Protein AF-A0A2D9M8Y0-F1 (afdb_monomer_lite)

Sequence (133 aa):
MTTVSEFYSRAFSPELFFGLRMAINIGSLLVMFWLFALAYLVWRADSKSLQNRFIATLLAVEGFKCIWIAMDVLPYIPEWNSFWVVAWKIKFDFFFSMQIAAIFLYFCFPIYYRIRGLGFMYRPVLQKHAYYL

Secondary structure (DSSP, 8-state):
---HHHHHHHHTSGGGGGGHHHHHHHHHHHHHHHHHHHHHHHHHH-SS-HHHHHHHHHHHHHHHHHHHHHGGGS---GGGHHHHHHHHHHHHHHHHHHHHHHHHHHHHHHHHS--SSSGGG--HHHHHHTT--

Structure (mmCIF, N/CA/C/O backbone):
data_AF-A0A2D9M8Y0-F1
#
_entry.id   AF-A0A2D9M8Y0-F1
#
loop_
_atom_site.group_PDB
_atom_site.id
_atom_site.type_symbol
_atom_site.label_atom_id
_atom_site.label_alt_id
_atom_site.label_comp_id
_atom_site.label_asym_id
_atom_si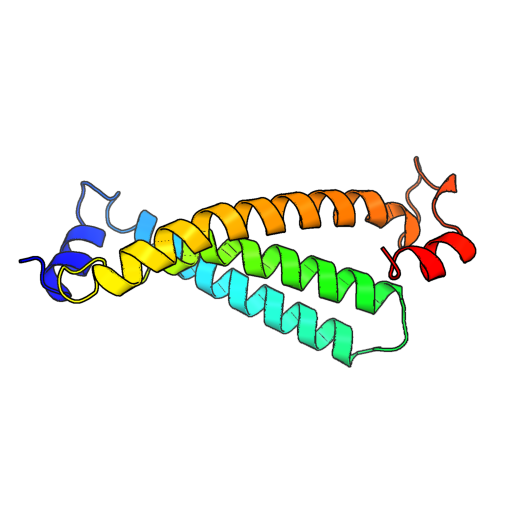te.label_entity_id
_atom_site.label_seq_id
_atom_site.pdbx_PDB_ins_code
_atom_site.Cartn_x
_atom_site.Cartn_y
_atom_site.Cartn_z
_atom_site.occupancy
_atom_site.B_iso_or_equiv
_atom_site.auth_seq_id
_atom_site.auth_comp_id
_atom_site.auth_asym_id
_atom_site.auth_atom_id
_atom_site.pdbx_PDB_model_num
ATOM 1 N N . MET A 1 1 ? 10.070 -2.331 -31.291 1.00 60.09 1 MET A N 1
ATOM 2 C CA . MET A 1 1 ? 9.224 -2.918 -30.232 1.00 60.09 1 MET A CA 1
ATOM 3 C C . MET A 1 1 ? 10.116 -3.098 -29.028 1.00 60.09 1 MET A C 1
ATOM 5 O O . MET A 1 1 ? 11.181 -3.663 -29.214 1.00 60.09 1 MET A O 1
ATOM 9 N N . THR A 1 2 ? 9.750 -2.570 -27.861 1.00 74.94 2 THR A N 1
ATOM 10 C CA . THR A 1 2 ? 10.562 -2.738 -26.650 1.00 74.94 2 THR A CA 1
ATOM 11 C C . THR A 1 2 ? 10.417 -4.159 -26.133 1.00 74.94 2 THR A C 1
ATOM 13 O O . THR A 1 2 ? 9.317 -4.572 -25.774 1.00 74.94 2 THR A O 1
ATOM 16 N N . THR A 1 3 ? 11.516 -4.902 -26.089 1.00 84.31 3 THR A N 1
ATOM 17 C CA . THR A 1 3 ? 11.533 -6.237 -25.477 1.00 84.31 3 THR A CA 1
ATOM 18 C C . THR A 1 3 ? 11.631 -6.140 -23.950 1.00 84.31 3 THR A C 1
ATOM 20 O O . THR A 1 3 ? 12.022 -5.110 -23.398 1.00 84.31 3 THR A O 1
ATOM 23 N N . VAL A 1 4 ? 11.310 -7.223 -23.232 1.00 83.56 4 VAL A N 1
ATOM 24 C CA . VAL A 1 4 ? 11.454 -7.278 -21.761 1.00 83.56 4 VAL A CA 1
ATOM 25 C C . VAL A 1 4 ? 12.899 -6.993 -21.332 1.00 83.56 4 VAL A C 1
ATOM 27 O O . VAL A 1 4 ? 13.128 -6.258 -20.372 1.00 83.56 4 VAL A O 1
ATOM 30 N N . SER A 1 5 ? 13.883 -7.517 -22.069 1.00 84.81 5 SER A N 1
ATOM 31 C CA . SER A 1 5 ? 15.302 -7.253 -21.811 1.00 84.81 5 SER A CA 1
ATOM 32 C C . SER A 1 5 ? 15.671 -5.786 -22.015 1.00 84.81 5 SER A C 1
ATOM 34 O O . SER A 1 5 ? 16.428 -5.246 -21.215 1.00 84.81 5 SER A O 1
ATOM 36 N N . GLU A 1 6 ? 15.119 -5.126 -23.036 1.00 86.00 6 GLU A N 1
ATOM 37 C CA . GLU A 1 6 ? 15.331 -3.692 -23.271 1.00 86.00 6 GLU A CA 1
ATOM 38 C C . GLU A 1 6 ? 14.671 -2.820 -22.200 1.00 86.00 6 GLU A C 1
ATOM 40 O O . GLU A 1 6 ? 15.228 -1.798 -21.805 1.00 86.00 6 GLU A O 1
ATOM 45 N N . PHE A 1 7 ? 13.502 -3.220 -21.692 1.00 85.69 7 PHE A N 1
ATOM 46 C CA . PHE A 1 7 ? 12.842 -2.514 -20.597 1.00 85.69 7 PHE A CA 1
ATOM 47 C C . PHE A 1 7 ? 13.715 -2.506 -19.338 1.00 85.69 7 PHE A C 1
ATOM 49 O O . PHE A 1 7 ? 13.976 -1.444 -18.768 1.00 85.69 7 PHE A O 1
ATOM 56 N N . TYR A 1 8 ? 14.205 -3.678 -18.920 1.00 86.81 8 TYR A N 1
ATOM 57 C CA . TYR A 1 8 ? 15.042 -3.771 -17.726 1.00 86.81 8 TYR A CA 1
ATOM 58 C C . TYR A 1 8 ? 16.440 -3.192 -17.951 1.00 86.81 8 TYR A C 1
ATOM 60 O O . TYR A 1 8 ? 16.930 -2.493 -17.071 1.00 86.81 8 TYR A O 1
ATOM 68 N N . SER A 1 9 ? 17.068 -3.373 -19.118 1.00 87.81 9 SER A N 1
ATOM 69 C CA . SER A 1 9 ? 18.366 -2.738 -19.395 1.00 87.81 9 SER A CA 1
ATOM 70 C C . SER A 1 9 ? 18.266 -1.211 -19.354 1.00 87.81 9 SER A C 1
ATOM 72 O O . SER A 1 9 ? 19.125 -0.549 -18.771 1.00 87.81 9 SER A O 1
ATOM 74 N N . ARG A 1 10 ? 17.167 -0.646 -19.873 1.00 87.12 10 ARG A N 1
ATOM 75 C CA . ARG A 1 10 ? 16.879 0.784 -19.760 1.00 87.12 10 ARG A CA 1
ATOM 76 C C . ARG A 1 10 ? 16.618 1.201 -18.318 1.00 87.12 10 ARG A C 1
ATOM 78 O O . ARG A 1 10 ? 17.069 2.269 -17.926 1.00 87.12 10 ARG A O 1
ATOM 85 N N . ALA A 1 11 ? 15.934 0.386 -17.517 1.00 85.69 11 ALA A N 1
ATOM 86 C CA . ALA A 1 11 ? 15.658 0.702 -16.115 1.00 85.69 11 ALA A CA 1
ATOM 87 C C . ALA A 1 11 ? 16.931 0.929 -15.276 1.00 85.69 11 ALA A C 1
ATOM 89 O O . ALA A 1 11 ? 16.893 1.705 -14.323 1.00 85.69 11 ALA A O 1
ATOM 90 N N . PHE A 1 12 ? 18.050 0.302 -15.653 1.00 89.00 12 PHE A N 1
ATOM 91 C CA . PHE A 1 12 ? 19.365 0.476 -15.022 1.00 89.00 12 PHE A CA 1
ATOM 92 C C . PHE A 1 12 ? 20.282 1.468 -15.758 1.00 89.00 12 PHE A C 1
ATOM 94 O O . PHE A 1 12 ? 21.466 1.572 -15.439 1.00 89.00 12 PHE A O 1
ATOM 101 N N . SER A 1 13 ? 19.754 2.221 -16.724 1.00 88.19 13 SER A N 1
ATOM 102 C CA . SER A 1 13 ? 20.523 3.220 -17.463 1.00 88.19 13 SER A CA 1
ATOM 103 C C . SER A 1 13 ? 20.765 4.500 -16.638 1.00 88.19 13 SER A C 1
ATOM 105 O O . SER A 1 13 ? 20.064 4.757 -15.649 1.00 88.19 13 SER A O 1
ATOM 107 N N . PRO A 1 14 ? 21.722 5.353 -17.054 1.00 86.81 14 PRO A N 1
ATOM 108 C CA . PRO A 1 14 ? 21.953 6.656 -16.426 1.00 86.81 14 PRO A CA 1
ATOM 109 C C . PRO A 1 14 ? 20.708 7.557 -16.415 1.00 86.81 14 PRO A C 1
ATOM 111 O O . PRO A 1 14 ? 20.508 8.312 -15.467 1.00 86.81 14 PRO A O 1
ATOM 114 N N . GLU A 1 15 ? 19.841 7.446 -17.431 1.00 84.06 15 GLU A N 1
ATOM 115 C CA . GLU A 1 15 ? 18.604 8.236 -17.555 1.00 84.06 15 GLU A CA 1
ATOM 116 C C . GLU A 1 15 ? 17.608 7.965 -16.417 1.00 84.06 15 GLU A C 1
ATOM 118 O O . GLU A 1 15 ? 16.800 8.824 -16.074 1.00 84.06 15 GLU A O 1
ATOM 123 N N . LEU A 1 16 ? 17.658 6.766 -15.828 1.00 82.94 16 LEU A N 1
ATOM 124 C CA . LEU A 1 16 ? 16.780 6.322 -14.742 1.00 82.94 16 LEU A CA 1
ATOM 125 C C . LEU A 1 16 ? 17.545 6.165 -13.421 1.00 82.94 16 LEU A C 1
ATOM 127 O O . LEU A 1 16 ? 17.205 5.324 -12.583 1.00 82.94 16 LEU A O 1
ATOM 131 N N . PHE A 1 17 ? 18.561 7.014 -13.224 1.00 87.00 17 PHE A N 1
ATOM 132 C CA . PHE A 1 17 ? 19.383 7.078 -12.014 1.00 87.00 17 PHE A CA 1
ATOM 133 C C . PHE A 1 17 ? 20.071 5.748 -11.688 1.00 87.00 17 PHE A C 1
ATOM 135 O O . PHE A 1 17 ? 20.107 5.332 -10.529 1.00 87.00 17 PHE A O 1
ATOM 142 N N . PHE A 1 18 ? 20.588 5.056 -12.709 1.00 88.62 18 PHE A N 1
ATOM 143 C CA . PHE A 1 18 ? 21.330 3.802 -12.548 1.00 88.62 18 PHE A CA 1
ATOM 144 C C . PHE A 1 18 ? 20.549 2.731 -11.765 1.00 88.62 18 PHE A C 1
ATOM 146 O O . PHE A 1 18 ? 21.100 2.011 -10.936 1.00 88.62 18 PHE A O 1
ATOM 153 N N . GLY A 1 19 ? 19.236 2.642 -11.994 1.00 86.44 19 GLY A N 1
ATOM 154 C CA . GLY A 1 19 ? 18.383 1.648 -11.343 1.00 86.44 19 GLY A CA 1
ATOM 155 C C . GLY A 1 19 ? 17.873 2.033 -9.957 1.00 86.44 19 GLY A C 1
ATOM 156 O O . GLY A 1 19 ? 17.084 1.277 -9.392 1.00 86.44 19 GLY A O 1
ATOM 157 N N . LEU A 1 20 ? 18.219 3.212 -9.422 1.00 89.56 20 LEU A N 1
ATOM 158 C CA . LEU A 1 20 ? 17.669 3.697 -8.149 1.00 89.56 20 LEU A CA 1
ATOM 159 C C . LEU A 1 20 ? 16.133 3.718 -8.171 1.00 89.56 20 LEU A C 1
ATOM 161 O O . LEU A 1 20 ? 15.493 3.293 -7.211 1.00 89.56 20 LEU A O 1
ATOM 165 N N . ARG A 1 21 ? 15.526 4.142 -9.289 1.00 88.69 21 ARG A N 1
ATOM 166 C CA . ARG A 1 21 ? 14.063 4.119 -9.444 1.00 88.69 21 ARG A CA 1
ATOM 167 C C . ARG A 1 21 ? 13.502 2.696 -9.368 1.00 88.69 21 ARG A C 1
ATOM 169 O O . ARG A 1 21 ? 12.498 2.474 -8.701 1.00 88.69 21 ARG A O 1
ATOM 176 N N . MET A 1 22 ? 14.162 1.728 -10.005 1.00 90.62 22 MET A N 1
ATOM 177 C CA . MET A 1 22 ? 13.749 0.323 -9.952 1.00 90.62 22 MET A CA 1
ATOM 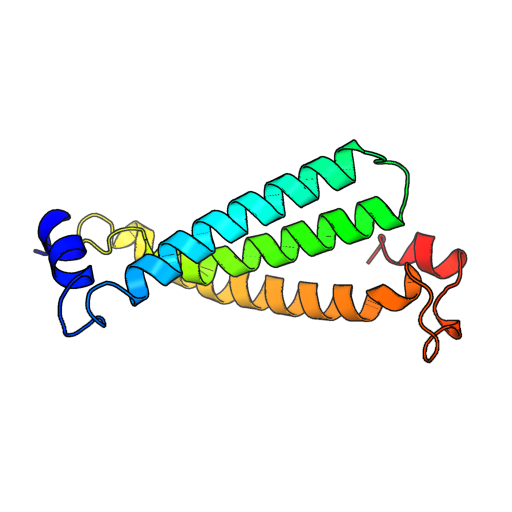178 C C . MET A 1 22 ? 13.888 -0.246 -8.532 1.00 90.62 22 MET A C 1
ATOM 180 O O . MET A 1 22 ? 12.988 -0.934 -8.057 1.00 90.62 22 MET A O 1
ATOM 184 N N . ALA A 1 23 ? 14.962 0.098 -7.818 1.00 91.81 23 ALA A N 1
ATOM 185 C CA . ALA A 1 23 ? 15.147 -0.288 -6.422 1.00 91.81 23 ALA A CA 1
ATOM 186 C C . ALA A 1 23 ? 14.039 0.274 -5.514 1.00 91.81 23 ALA A C 1
ATOM 188 O O . ALA A 1 23 ? 13.512 -0.458 -4.679 1.00 91.81 23 ALA A O 1
ATOM 189 N N . ILE A 1 24 ? 13.629 1.534 -5.710 1.00 91.44 24 ILE A N 1
ATOM 190 C CA . ILE A 1 24 ? 12.484 2.129 -4.999 1.00 91.44 24 ILE A CA 1
ATOM 191 C C . ILE A 1 24 ? 11.190 1.368 -5.311 1.00 91.44 24 ILE A C 1
ATOM 193 O O . ILE A 1 24 ? 10.428 1.066 -4.394 1.00 91.44 24 ILE A O 1
ATOM 197 N N . ASN A 1 25 ? 10.952 1.012 -6.577 1.00 92.12 25 ASN A N 1
ATOM 198 C CA . ASN A 1 25 ? 9.749 0.279 -6.976 1.00 92.12 25 ASN A CA 1
ATOM 199 C C . ASN A 1 25 ? 9.678 -1.110 -6.326 1.00 92.12 25 ASN A C 1
ATOM 201 O O . ASN A 1 25 ? 8.648 -1.483 -5.762 1.00 92.12 25 ASN A O 1
ATOM 205 N N . ILE A 1 26 ? 10.793 -1.847 -6.332 1.00 93.44 26 ILE A N 1
ATOM 206 C CA . ILE A 1 26 ? 10.910 -3.150 -5.664 1.00 93.44 26 ILE A CA 1
ATOM 207 C C . ILE A 1 26 ? 10.767 -2.991 -4.145 1.00 93.44 26 ILE A C 1
ATOM 209 O O . ILE A 1 26 ? 10.045 -3.755 -3.508 1.00 93.44 26 ILE A O 1
ATOM 213 N N . GLY A 1 27 ? 11.403 -1.977 -3.554 1.00 94.19 27 GLY A N 1
ATOM 214 C CA . GLY A 1 27 ? 11.265 -1.665 -2.133 1.00 94.19 27 GLY A CA 1
ATOM 215 C C . GLY A 1 27 ? 9.814 -1.378 -1.745 1.00 94.19 27 GLY A C 1
ATOM 216 O O . GLY A 1 27 ? 9.329 -1.895 -0.742 1.00 94.19 27 GLY A O 1
ATOM 217 N N . SER A 1 28 ? 9.082 -0.631 -2.573 1.00 93.50 28 SER A N 1
ATOM 218 C CA . SER A 1 28 ? 7.657 -0.366 -2.361 1.00 93.50 28 SER A CA 1
ATOM 219 C C . SER A 1 28 ? 6.808 -1.636 -2.444 1.00 93.50 28 SER A C 1
ATOM 221 O O . SER A 1 28 ? 5.906 -1.814 -1.627 1.00 93.50 28 SER A O 1
ATOM 223 N N . LEU A 1 29 ? 7.132 -2.554 -3.360 1.00 94.38 29 LEU A N 1
ATOM 224 C CA . LEU A 1 29 ? 6.487 -3.865 -3.442 1.00 94.38 29 LEU A CA 1
ATOM 225 C C . LEU A 1 29 ? 6.723 -4.698 -2.168 1.00 94.38 29 LEU A C 1
ATOM 227 O O . LEU A 1 29 ? 5.793 -5.317 -1.653 1.00 94.38 29 LEU A O 1
ATOM 231 N N . LEU A 1 30 ? 7.941 -4.688 -1.618 1.00 96.00 30 LEU A N 1
ATOM 232 C CA . LEU A 1 30 ? 8.246 -5.374 -0.357 1.00 96.00 30 LEU A CA 1
ATOM 233 C C . LEU A 1 30 ? 7.484 -4.763 0.824 1.00 96.00 30 LEU A C 1
ATOM 235 O O . LEU A 1 30 ? 6.896 -5.497 1.618 1.00 96.00 30 LEU A O 1
ATOM 239 N N . VAL A 1 31 ? 7.444 -3.430 0.916 1.00 95.56 31 VAL A N 1
ATOM 240 C CA . VAL A 1 31 ? 6.673 -2.715 1.944 1.00 95.56 31 VAL A CA 1
ATOM 241 C C . VAL A 1 31 ? 5.184 -3.039 1.833 1.00 95.56 31 VAL A C 1
ATOM 243 O O . VAL A 1 31 ? 4.543 -3.284 2.850 1.00 95.56 31 VAL A O 1
ATOM 246 N N . MET A 1 32 ? 4.638 -3.116 0.619 1.00 95.44 32 MET A N 1
ATOM 247 C CA . MET A 1 32 ? 3.247 -3.508 0.387 1.00 95.44 32 MET A CA 1
ATOM 248 C C . MET A 1 32 ? 2.935 -4.877 1.001 1.00 95.44 32 MET A C 1
ATOM 250 O O . MET A 1 32 ? 2.003 -5.008 1.796 1.00 95.44 32 MET A O 1
ATOM 254 N N . PHE A 1 33 ? 3.733 -5.899 0.671 1.00 96.06 33 PHE A N 1
ATOM 255 C CA . PHE A 1 33 ? 3.538 -7.241 1.221 1.00 96.06 33 PHE A CA 1
ATOM 256 C C . PHE A 1 33 ? 3.735 -7.280 2.733 1.00 96.06 33 PHE A C 1
ATOM 258 O O . PHE A 1 33 ? 2.988 -7.965 3.429 1.00 96.06 33 PHE A O 1
ATOM 265 N N . TRP A 1 34 ? 4.696 -6.517 3.248 1.00 97.38 34 TRP A N 1
ATOM 266 C CA . TRP A 1 34 ? 4.923 -6.386 4.680 1.00 97.38 34 TRP A CA 1
ATOM 267 C C . TRP A 1 34 ? 3.708 -5.797 5.405 1.00 97.38 34 TRP A C 1
ATOM 269 O O . TRP A 1 34 ? 3.266 -6.343 6.414 1.00 97.38 34 TRP A O 1
ATOM 279 N N . LEU A 1 35 ? 3.116 -4.726 4.872 1.00 96.88 35 LEU A N 1
ATOM 280 C CA . LEU A 1 35 ? 1.923 -4.099 5.442 1.00 96.88 35 LEU A CA 1
ATOM 281 C C . LEU A 1 35 ? 0.718 -5.042 5.417 1.00 96.88 35 LEU A C 1
ATOM 283 O O . LEU A 1 35 ? 0.012 -5.140 6.419 1.00 96.88 35 LEU A O 1
ATOM 287 N N . PHE A 1 36 ? 0.517 -5.797 4.334 1.00 96.94 36 PHE A N 1
ATOM 288 C CA . PHE A 1 36 ? -0.536 -6.815 4.284 1.00 96.94 36 PHE A CA 1
ATOM 289 C C . PHE A 1 36 ? -0.289 -7.972 5.253 1.00 96.94 36 PHE A C 1
ATOM 291 O O . PHE A 1 36 ? -1.227 -8.430 5.908 1.00 96.94 36 PHE A O 1
ATOM 298 N N . ALA A 1 37 ? 0.959 -8.417 5.399 1.00 96.69 37 ALA A N 1
ATOM 299 C CA . ALA A 1 37 ? 1.317 -9.437 6.376 1.00 96.69 37 ALA A CA 1
ATOM 300 C C . ALA A 1 37 ? 1.028 -8.952 7.804 1.00 96.69 37 ALA A C 1
ATOM 302 O O . ALA A 1 37 ? 0.386 -9.664 8.575 1.00 96.69 37 ALA A O 1
ATOM 303 N N . LEU A 1 38 ? 1.423 -7.722 8.147 1.00 96.69 38 LEU A N 1
ATOM 304 C CA . LEU A 1 38 ? 1.113 -7.125 9.446 1.00 96.69 38 LEU A CA 1
ATOM 305 C C . LEU A 1 38 ? -0.394 -6.950 9.654 1.00 96.69 38 LEU A C 1
ATOM 307 O O . LEU A 1 38 ? -0.892 -7.301 10.719 1.00 96.69 38 LEU A O 1
ATOM 311 N N . ALA A 1 39 ? -1.131 -6.469 8.650 1.00 95.88 39 ALA A N 1
ATOM 312 C CA . ALA A 1 39 ? -2.585 -6.343 8.717 1.00 95.88 39 ALA A CA 1
ATOM 313 C C . ALA A 1 39 ? -3.247 -7.692 9.037 1.00 95.88 39 ALA A C 1
ATOM 315 O O . ALA A 1 39 ? -4.083 -7.787 9.937 1.00 95.88 39 ALA A O 1
ATOM 316 N N . TYR A 1 40 ? -2.815 -8.753 8.350 1.00 95.75 40 TYR A N 1
ATOM 317 C CA . TYR A 1 40 ? -3.286 -10.112 8.587 1.00 95.75 40 TYR A CA 1
ATOM 318 C C . TYR A 1 40 ? -2.934 -10.617 9.993 1.00 95.75 40 TYR A C 1
ATOM 320 O O . TYR A 1 40 ? -3.793 -11.169 10.679 1.00 95.75 40 TYR A O 1
ATOM 328 N N . LEU A 1 41 ? -1.696 -10.409 10.451 1.00 96.38 41 LEU A N 1
ATOM 329 C CA . LEU A 1 41 ? -1.256 -10.826 11.785 1.00 96.38 41 LEU A CA 1
ATOM 330 C C . LEU A 1 41 ? -2.015 -10.093 12.897 1.00 96.38 41 LEU A C 1
ATOM 332 O O . LEU A 1 41 ? -2.456 -10.735 13.847 1.00 96.38 41 LEU A O 1
ATOM 336 N N . VAL A 1 42 ? -2.214 -8.779 12.767 1.00 93.75 42 VAL A N 1
ATOM 337 C CA . VAL A 1 42 ? -2.967 -7.965 13.735 1.00 93.75 42 VAL A CA 1
ATOM 338 C C . VAL A 1 42 ? -4.425 -8.412 13.800 1.00 93.75 42 VAL A C 1
ATOM 340 O O . VAL A 1 42 ? -4.968 -8.576 14.894 1.00 93.75 42 VAL A O 1
ATOM 343 N N . TRP A 1 43 ? -5.050 -8.667 12.647 1.00 91.19 43 TRP A N 1
ATOM 344 C CA . TRP A 1 43 ? -6.402 -9.220 12.611 1.00 91.19 43 TRP A CA 1
ATOM 345 C C . TRP A 1 43 ? -6.439 -10.602 13.279 1.00 91.19 43 TRP A C 1
ATOM 347 O O . TRP A 1 43 ? -7.281 -10.858 14.140 1.00 91.19 43 TRP A O 1
ATOM 357 N N . ARG A 1 44 ? -5.502 -11.495 12.949 1.00 93.44 44 ARG A N 1
ATOM 358 C CA . ARG A 1 44 ? -5.465 -12.851 13.510 1.00 93.44 44 ARG A CA 1
ATOM 359 C C . ARG A 1 44 ? -5.196 -12.874 15.019 1.00 93.44 44 ARG A C 1
ATOM 361 O O . ARG A 1 44 ? -5.698 -13.772 15.688 1.00 93.44 44 ARG A O 1
ATOM 368 N N . ALA A 1 45 ? -4.430 -11.918 15.544 1.00 93.06 45 ALA A N 1
ATOM 369 C CA . ALA A 1 45 ? -4.058 -11.856 16.957 1.00 93.06 45 ALA A CA 1
ATOM 370 C 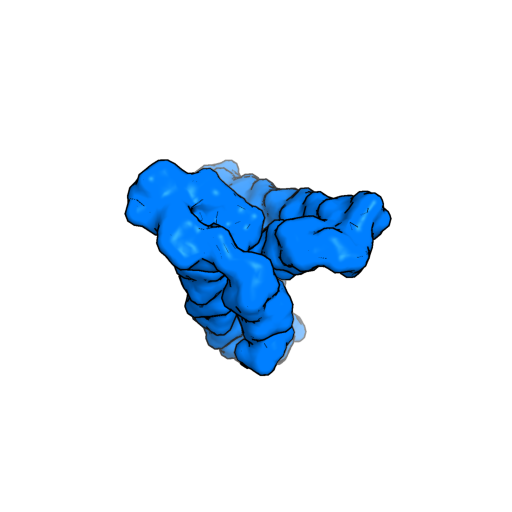C . ALA A 1 45 ? -5.271 -11.665 17.883 1.00 93.06 45 ALA A C 1
ATOM 372 O O . ALA A 1 45 ? -5.397 -12.369 18.880 1.00 93.06 45 ALA A O 1
ATOM 373 N N . ASP A 1 46 ? -6.177 -10.748 17.538 1.00 89.50 46 ASP A N 1
ATOM 374 C CA . ASP A 1 46 ? -7.478 -10.610 18.200 1.00 89.50 46 ASP A CA 1
ATOM 375 C C . ASP A 1 46 ? -8.468 -9.944 17.242 1.00 89.50 46 ASP A C 1
ATOM 377 O O . ASP A 1 46 ? -8.513 -8.723 17.091 1.00 89.50 46 ASP A O 1
ATOM 381 N N . SER A 1 47 ? -9.277 -10.776 16.589 1.00 83.25 47 SER A N 1
ATOM 382 C CA . SER A 1 47 ? -10.270 -10.335 15.609 1.00 83.25 47 SER A CA 1
ATOM 383 C C . SER A 1 47 ? -11.504 -9.682 16.233 1.00 83.25 47 SER A C 1
ATOM 385 O O . SER A 1 47 ? -12.293 -9.068 15.512 1.00 83.25 47 SER A O 1
ATOM 387 N N . LYS A 1 48 ? -11.698 -9.802 17.552 1.00 83.81 48 LYS A N 1
ATOM 388 C CA . LYS A 1 48 ? -12.846 -9.220 18.261 1.00 83.81 48 LYS A CA 1
ATOM 389 C C . LYS A 1 48 ? -12.536 -7.820 18.781 1.00 83.81 48 LYS A C 1
ATOM 391 O O . LYS A 1 48 ? -13.453 -7.005 18.891 1.00 83.81 48 LYS A O 1
ATOM 396 N N . SER A 1 49 ? -11.266 -7.521 19.055 1.00 86.06 49 SER A N 1
ATOM 397 C CA . SER A 1 49 ? -10.828 -6.179 19.435 1.00 86.06 49 SER A CA 1
ATOM 398 C C . SER A 1 49 ? -11.055 -5.171 18.304 1.00 86.06 49 SER A C 1
ATOM 400 O O . SER A 1 49 ? -10.520 -5.288 17.199 1.00 86.06 49 SER A O 1
ATOM 402 N N . LEU A 1 50 ? -11.829 -4.125 18.604 1.00 84.00 50 LEU A N 1
ATOM 403 C CA . LEU A 1 50 ? -12.084 -3.012 17.685 1.00 84.00 50 LEU A CA 1
ATOM 404 C C . LEU A 1 50 ? -10.795 -2.267 17.304 1.00 84.00 50 LEU A C 1
ATOM 406 O O . LEU A 1 50 ? -10.664 -1.816 16.170 1.00 84.00 50 LEU A O 1
ATOM 410 N N . GLN A 1 51 ? -9.830 -2.177 18.223 1.00 85.88 51 GLN A N 1
ATOM 411 C CA . GLN A 1 51 ? -8.537 -1.534 17.972 1.00 85.88 51 GLN A CA 1
ATOM 412 C C . GLN A 1 51 ? -7.711 -2.324 16.957 1.00 85.88 51 GLN A C 1
ATOM 414 O O . GLN A 1 51 ? -7.201 -1.748 15.999 1.00 85.88 51 GLN A O 1
ATOM 419 N N . ASN A 1 52 ? -7.635 -3.647 17.117 1.00 88.88 52 ASN A N 1
ATOM 420 C CA . ASN A 1 52 ? -6.897 -4.505 16.190 1.00 88.88 52 ASN A CA 1
ATOM 421 C C . ASN A 1 52 ? -7.534 -4.480 14.805 1.00 88.88 52 ASN A C 1
ATOM 423 O O . ASN A 1 52 ? -6.837 -4.343 13.806 1.00 88.88 52 ASN A O 1
ATOM 427 N N . ARG A 1 53 ? -8.868 -4.522 14.740 1.00 88.25 53 ARG A N 1
ATOM 428 C CA . ARG A 1 53 ? -9.605 -4.358 13.485 1.00 88.25 53 ARG A CA 1
ATOM 429 C C . ARG A 1 53 ? -9.335 -3.009 12.822 1.00 88.25 53 ARG A C 1
ATOM 431 O O . ARG A 1 53 ? -9.213 -2.955 11.606 1.00 88.25 53 ARG A O 1
ATOM 438 N N . PHE A 1 54 ? -9.252 -1.925 13.589 1.00 90.31 54 PHE A N 1
ATOM 439 C CA . PHE A 1 54 ? -8.931 -0.605 13.049 1.00 90.31 54 PHE A CA 1
ATOM 440 C C . PHE A 1 54 ? -7.500 -0.549 12.496 1.00 90.31 54 PHE A C 1
ATOM 442 O O . PHE A 1 54 ? -7.305 -0.134 11.356 1.00 90.31 54 PHE A O 1
ATOM 449 N N . ILE A 1 55 ? -6.511 -1.021 13.261 1.00 91.75 55 ILE A N 1
ATOM 450 C CA . ILE A 1 55 ? -5.112 -1.048 12.819 1.00 91.75 55 ILE A CA 1
ATOM 451 C C . ILE A 1 55 ? -4.927 -1.960 11.607 1.00 91.75 55 ILE A C 1
ATOM 453 O O . ILE A 1 55 ? -4.240 -1.572 10.668 1.00 91.75 55 ILE A O 1
ATOM 457 N N . ALA A 1 56 ? -5.558 -3.135 11.584 1.00 93.56 56 ALA A N 1
ATOM 458 C CA . ALA A 1 56 ? -5.502 -4.034 10.437 1.00 93.56 56 ALA A CA 1
ATOM 459 C C . ALA A 1 56 ? -6.048 -3.364 9.166 1.00 93.56 56 ALA A C 1
ATOM 461 O O . ALA A 1 56 ? -5.404 -3.427 8.121 1.00 93.56 56 ALA A O 1
ATOM 462 N N . THR A 1 57 ? -7.183 -2.663 9.259 1.00 92.94 57 THR A N 1
ATOM 463 C CA . THR A 1 57 ? -7.745 -1.907 8.130 1.00 92.94 57 THR A CA 1
ATOM 464 C C . THR A 1 57 ? -6.831 -0.766 7.700 1.00 92.94 57 THR A C 1
ATOM 466 O O . THR A 1 57 ? -6.574 -0.623 6.508 1.00 92.94 57 THR A O 1
ATOM 469 N N . LEU A 1 58 ? -6.289 0.012 8.643 1.00 94.00 58 LEU A N 1
ATOM 470 C CA . LEU A 1 58 ? -5.342 1.088 8.339 1.00 94.00 58 LEU A CA 1
ATOM 471 C C . LEU A 1 58 ? -4.106 0.550 7.608 1.00 94.00 58 LEU A C 1
ATOM 473 O O . LEU A 1 58 ? -3.742 1.077 6.564 1.00 94.00 58 LEU A O 1
ATOM 477 N N . LEU A 1 59 ? -3.504 -0.532 8.106 1.00 95.25 59 LEU A N 1
ATOM 478 C CA . LEU A 1 59 ? -2.354 -1.180 7.473 1.00 95.25 59 LEU A CA 1
ATOM 479 C C . LEU A 1 59 ? -2.688 -1.716 6.077 1.00 95.25 59 LEU A C 1
ATOM 481 O O . LEU A 1 59 ? -1.873 -1.584 5.168 1.00 95.25 59 LEU A O 1
ATOM 485 N N . ALA A 1 60 ? -3.880 -2.284 5.885 1.00 95.00 60 ALA A N 1
ATOM 486 C CA . ALA A 1 60 ? -4.324 -2.735 4.571 1.00 95.00 60 ALA A CA 1
ATOM 487 C C . ALA A 1 60 ? -4.478 -1.560 3.591 1.00 95.00 60 ALA A C 1
ATOM 489 O O . ALA A 1 60 ? -3.971 -1.632 2.475 1.00 95.00 60 ALA A O 1
ATOM 490 N N . VAL A 1 61 ? -5.112 -0.459 4.005 1.00 95.19 61 VAL A N 1
ATOM 491 C CA . VAL A 1 61 ? -5.252 0.749 3.172 1.00 95.19 61 VAL A CA 1
ATOM 492 C C . VAL A 1 61 ? -3.885 1.352 2.834 1.00 95.19 61 VAL A C 1
ATOM 494 O O . VAL A 1 61 ? -3.628 1.678 1.676 1.00 95.19 61 VAL A O 1
ATOM 497 N N . GLU A 1 62 ? -2.976 1.442 3.807 1.00 94.56 62 GLU A N 1
ATOM 498 C CA . GLU A 1 62 ? -1.595 1.880 3.575 1.00 94.56 62 GLU A CA 1
ATOM 499 C C . GLU A 1 62 ? -0.864 0.963 2.584 1.00 94.56 62 GLU A C 1
ATOM 501 O O . GLU A 1 62 ? -0.223 1.452 1.654 1.00 94.56 62 GLU A O 1
ATOM 506 N N . GLY A 1 63 ? -1.028 -0.358 2.713 1.00 94.06 63 GLY A N 1
ATOM 507 C CA . GLY A 1 63 ? -0.483 -1.336 1.772 1.00 94.06 63 GLY A CA 1
ATOM 508 C C . GLY A 1 63 ? -1.011 -1.133 0.352 1.00 94.06 63 GLY A C 1
ATOM 509 O O . GLY A 1 63 ? -0.233 -1.084 -0.598 1.00 94.06 63 GLY A O 1
ATOM 510 N N . PHE A 1 64 ? -2.317 -0.919 0.189 1.00 93.56 64 PHE A N 1
ATOM 511 C CA . PHE A 1 64 ? -2.919 -0.679 -1.123 1.00 93.56 64 PHE A CA 1
ATOM 512 C C . PHE A 1 64 ? -2.377 0.571 -1.827 1.00 93.56 64 PHE A C 1
ATOM 514 O O . 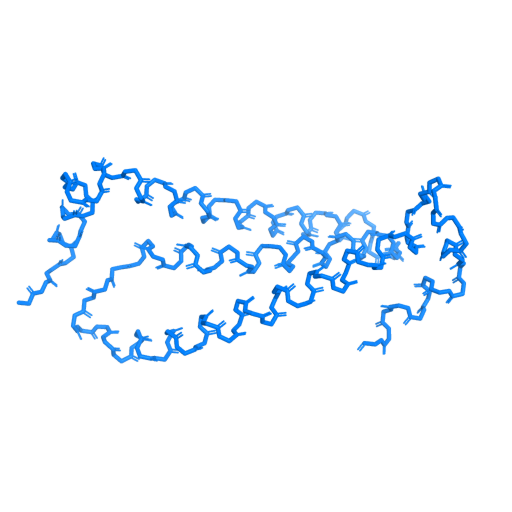PHE A 1 64 ? -2.267 0.570 -3.052 1.00 93.56 64 PHE A O 1
ATOM 521 N N . LYS A 1 65 ? -1.960 1.611 -1.097 1.00 92.25 65 LYS A N 1
ATOM 522 C CA . LYS A 1 65 ? -1.325 2.791 -1.711 1.00 92.25 65 LYS A CA 1
ATOM 523 C C . LYS A 1 65 ? 0.020 2.473 -2.357 1.00 92.25 65 LYS A C 1
ATOM 525 O O . LYS A 1 65 ? 0.365 3.077 -3.373 1.00 92.25 65 LYS A O 1
ATOM 530 N N . CYS A 1 66 ? 0.762 1.506 -1.820 1.00 91.62 66 CYS A N 1
ATOM 531 C CA . CYS A 1 66 ? 2.042 1.089 -2.387 1.00 91.62 66 CYS A CA 1
ATOM 532 C C . CYS A 1 66 ? 1.898 0.484 -3.793 1.00 91.62 66 CYS A C 1
ATOM 534 O O . CYS A 1 66 ? 2.861 0.531 -4.555 1.00 91.62 66 CYS A O 1
ATOM 536 N N . ILE A 1 67 ? 0.707 0.007 -4.187 1.00 89.19 67 ILE A N 1
ATOM 537 C CA . ILE A 1 67 ? 0.434 -0.492 -5.548 1.00 89.19 67 ILE A CA 1
ATOM 538 C C . ILE A 1 67 ? 0.802 0.551 -6.611 1.00 89.19 67 ILE A C 1
ATOM 540 O O . ILE A 1 67 ? 1.331 0.187 -7.661 1.00 89.19 67 ILE A O 1
ATOM 544 N N . TRP A 1 68 ? 0.605 1.847 -6.335 1.00 88.62 68 TRP A N 1
ATOM 545 C CA . TRP A 1 68 ? 0.957 2.914 -7.275 1.00 88.62 68 TRP A CA 1
ATOM 546 C C . TRP A 1 68 ? 2.433 2.863 -7.700 1.00 88.62 68 TRP A C 1
ATOM 548 O O . TRP A 1 68 ? 2.753 3.014 -8.875 1.00 88.62 68 TRP A O 1
ATOM 558 N N . ILE A 1 69 ? 3.342 2.624 -6.761 1.00 88.44 69 ILE A N 1
ATOM 559 C CA . ILE A 1 69 ? 4.778 2.578 -7.052 1.00 88.44 69 ILE A CA 1
ATOM 560 C C . ILE A 1 69 ? 5.191 1.147 -7.429 1.00 88.44 69 ILE A C 1
ATOM 562 O O . ILE A 1 69 ? 5.958 0.943 -8.366 1.00 88.44 69 ILE A O 1
ATOM 566 N N . ALA A 1 70 ? 4.631 0.139 -6.760 1.00 88.25 70 ALA A N 1
ATOM 567 C CA . ALA A 1 70 ? 4.959 -1.266 -6.979 1.00 88.25 70 ALA A CA 1
ATOM 568 C C . ALA A 1 70 ? 4.606 -1.768 -8.392 1.00 88.25 70 ALA A C 1
ATOM 570 O O . ALA A 1 70 ? 5.323 -2.603 -8.940 1.00 88.25 70 ALA A O 1
ATOM 571 N N . MET A 1 71 ? 3.543 -1.247 -9.019 1.00 86.69 71 MET A N 1
ATOM 572 C CA . MET A 1 71 ? 3.192 -1.626 -10.394 1.00 86.69 71 MET A CA 1
ATOM 573 C C . MET A 1 71 ? 4.267 -1.240 -11.415 1.00 86.69 71 MET A C 1
ATOM 575 O O . MET A 1 71 ? 4.379 -1.914 -12.431 1.00 86.69 71 MET A O 1
ATOM 579 N N . ASP A 1 72 ? 5.101 -0.234 -11.141 1.00 87.12 72 ASP A N 1
ATOM 580 C CA . ASP A 1 72 ? 6.173 0.192 -12.053 1.00 87.12 72 ASP A CA 1
ATOM 581 C C . ASP A 1 72 ? 7.346 -0.816 -12.122 1.00 87.12 72 ASP A C 1
ATOM 583 O O . ASP A 1 72 ? 8.302 -0.600 -12.867 1.00 87.12 72 ASP A O 1
ATOM 587 N N . VAL A 1 73 ? 7.296 -1.915 -11.354 1.00 87.25 73 VAL A N 1
ATOM 588 C CA . VAL A 1 73 ? 8.192 -3.077 -11.520 1.00 87.25 73 VAL A CA 1
ATOM 589 C C . VAL A 1 73 ? 7.819 -3.896 -12.762 1.00 87.25 73 VAL A C 1
ATOM 591 O O . VAL A 1 73 ? 8.686 -4.533 -13.370 1.00 87.25 73 VAL A O 1
ATOM 594 N N . LEU A 1 74 ? 6.536 -3.896 -13.141 1.00 86.50 74 LEU A N 1
ATOM 595 C CA . LEU A 1 74 ? 6.049 -4.639 -14.298 1.00 86.50 74 LEU A CA 1
ATOM 596 C C . LEU A 1 74 ? 6.469 -3.941 -15.600 1.00 86.50 74 LEU A C 1
ATOM 598 O O . LEU A 1 74 ? 6.416 -2.711 -15.691 1.00 86.50 74 LEU A O 1
ATOM 602 N N . PRO A 1 75 ? 6.854 -4.707 -16.633 1.00 84.56 75 PRO A N 1
ATOM 603 C CA . PRO A 1 75 ? 7.322 -4.134 -17.881 1.00 84.56 75 PRO A CA 1
ATOM 604 C C . PRO A 1 75 ? 6.180 -3.490 -18.676 1.00 84.56 75 PRO A C 1
ATOM 606 O O . PRO A 1 75 ? 5.110 -4.074 -18.873 1.00 84.56 75 PRO A O 1
ATOM 609 N N . TYR A 1 76 ? 6.435 -2.285 -19.187 1.00 81.69 76 TYR A N 1
ATOM 610 C CA . TYR A 1 76 ? 5.568 -1.627 -20.163 1.00 81.69 76 TYR A CA 1
ATOM 611 C C . TYR A 1 76 ? 5.995 -2.029 -21.578 1.00 81.69 76 TYR A C 1
ATOM 613 O O . TYR A 1 76 ? 6.934 -1.460 -22.142 1.00 81.69 76 TYR A O 1
ATOM 621 N N . ILE A 1 77 ? 5.319 -3.038 -22.129 1.00 84.06 77 ILE A N 1
ATOM 622 C CA . ILE A 1 77 ? 5.580 -3.594 -23.463 1.00 84.06 77 ILE A CA 1
ATOM 623 C C . ILE A 1 77 ? 4.334 -3.496 -24.361 1.00 84.06 77 ILE A C 1
ATOM 625 O O . ILE A 1 77 ? 3.212 -3.546 -23.842 1.00 84.06 77 ILE A O 1
ATOM 629 N N . PRO A 1 78 ? 4.496 -3.349 -25.692 1.00 80.19 78 PRO A N 1
ATOM 630 C CA . PRO A 1 78 ? 3.379 -3.176 -26.625 1.00 80.19 78 PRO A CA 1
ATOM 631 C C . PRO A 1 78 ? 2.333 -4.297 -26.570 1.00 80.19 78 PRO A C 1
ATOM 633 O O . PRO A 1 78 ? 1.141 -4.031 -26.695 1.00 80.19 78 PRO A O 1
ATOM 636 N N . GLU A 1 79 ? 2.757 -5.537 -26.327 1.00 83.75 79 GLU A N 1
ATOM 637 C CA . GLU A 1 79 ? 1.889 -6.715 -26.223 1.00 83.75 79 GLU A CA 1
ATOM 638 C C . GLU A 1 79 ? 0.924 -6.608 -25.035 1.00 83.75 79 GLU A C 1
ATOM 640 O O . GLU A 1 79 ? -0.168 -7.169 -25.055 1.00 83.75 79 GLU A O 1
ATOM 645 N N . TRP A 1 80 ? 1.316 -5.872 -23.991 1.00 84.56 80 TRP A N 1
ATOM 646 C CA . TRP A 1 80 ? 0.527 -5.659 -22.776 1.00 84.56 80 TRP A CA 1
ATOM 647 C C . TRP A 1 80 ? -0.169 -4.300 -22.767 1.00 84.56 80 TRP A C 1
ATOM 649 O O . TRP A 1 80 ? -0.708 -3.886 -21.740 1.00 84.56 80 TRP A O 1
ATOM 659 N N . ASN A 1 81 ? -0.197 -3.591 -23.896 1.00 85.19 81 ASN A N 1
ATOM 660 C CA . ASN A 1 81 ? -0.788 -2.260 -23.961 1.00 85.19 81 ASN A CA 1
ATOM 661 C C . ASN A 1 81 ? -2.261 -2.263 -23.508 1.00 85.19 81 ASN A C 1
ATOM 663 O O . ASN A 1 81 ? -2.662 -1.411 -22.722 1.00 85.19 81 ASN A O 1
ATOM 667 N N . SER A 1 82 ? -3.055 -3.269 -23.897 1.00 85.62 82 SER A N 1
ATOM 668 C CA . SER A 1 82 ? -4.450 -3.405 -23.444 1.00 85.62 82 SER A CA 1
ATOM 669 C C . SER A 1 82 ? -4.577 -3.558 -21.924 1.00 85.62 82 SER A C 1
ATOM 671 O O . SER A 1 82 ? -5.474 -2.965 -21.326 1.00 85.62 82 SER A O 1
ATOM 673 N N . PHE A 1 83 ? -3.664 -4.305 -21.290 1.00 87.12 83 PHE A N 1
ATOM 674 C CA . PHE A 1 83 ? -3.598 -4.412 -19.831 1.00 87.12 83 PHE A CA 1
ATOM 675 C C . PHE A 1 83 ? -3.262 -3.055 -19.216 1.00 87.12 83 PHE A C 1
ATOM 677 O O . PHE A 1 83 ? -3.969 -2.593 -18.324 1.00 87.12 83 PHE A O 1
ATOM 684 N N . TRP A 1 84 ? -2.236 -2.380 -19.737 1.00 87.94 84 TRP A N 1
ATOM 685 C CA . TRP A 1 84 ? -1.789 -1.096 -19.217 1.00 87.94 84 TRP A CA 1
ATOM 686 C C . TRP A 1 84 ? -2.840 0.007 -19.375 1.00 87.94 84 TRP A C 1
ATOM 688 O O . TRP A 1 84 ? -3.046 0.761 -18.433 1.00 87.94 84 TRP A O 1
ATOM 698 N N . VAL A 1 85 ? -3.585 0.074 -20.481 1.00 87.31 85 VAL A N 1
ATOM 699 C CA . VAL A 1 85 ? -4.672 1.059 -20.669 1.00 87.31 85 VAL A CA 1
ATOM 700 C C . VAL A 1 85 ? -5.725 0.973 -19.559 1.00 87.31 85 VAL A C 1
ATOM 702 O O . VAL A 1 85 ? -6.208 1.999 -19.077 1.00 87.31 85 VAL A O 1
ATOM 705 N N . VAL A 1 86 ? -6.079 -0.242 -19.138 1.00 86.19 86 VAL A N 1
ATOM 706 C CA . VAL A 1 86 ? -7.032 -0.467 -18.042 1.00 86.19 86 VAL A CA 1
ATOM 707 C C . VAL A 1 86 ? -6.357 -0.242 -16.691 1.00 86.19 86 VAL A C 1
ATOM 709 O O . VAL A 1 86 ? -6.891 0.473 -15.842 1.00 86.19 86 VAL A O 1
ATOM 712 N N . ALA A 1 87 ? -5.160 -0.797 -16.512 1.00 86.44 87 ALA A N 1
ATOM 713 C CA . ALA A 1 87 ? -4.388 -0.685 -15.287 1.00 86.44 87 ALA A CA 1
ATOM 714 C C . ALA A 1 87 ? -4.110 0.775 -14.91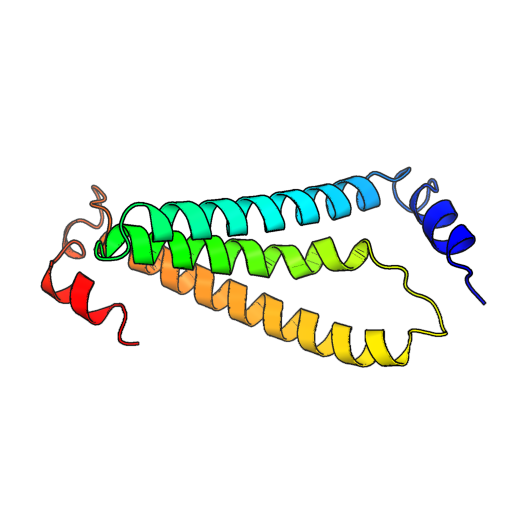9 1.00 86.44 87 ALA A C 1
ATOM 716 O O . ALA A 1 87 ? -4.302 1.127 -13.769 1.00 86.44 87 ALA A O 1
ATOM 717 N N . TRP A 1 88 ? -3.740 1.643 -15.865 1.00 85.06 88 TRP A N 1
ATOM 718 C CA . TRP A 1 88 ? -3.473 3.064 -15.605 1.00 85.06 88 TRP A CA 1
ATOM 719 C C . TRP A 1 88 ? -4.698 3.810 -15.069 1.00 85.06 88 TRP A C 1
ATOM 721 O O . TRP A 1 88 ? -4.562 4.587 -14.124 1.00 85.06 88 TRP A O 1
ATOM 731 N N . LYS A 1 89 ? -5.887 3.543 -15.626 1.00 81.94 89 LYS A N 1
ATOM 732 C CA . LYS A 1 89 ? -7.146 4.142 -15.151 1.00 81.94 89 LYS A CA 1
ATOM 733 C C . LYS A 1 89 ? -7.446 3.716 -13.717 1.00 81.94 89 LYS A C 1
ATOM 735 O O . LYS A 1 89 ? -7.648 4.556 -12.851 1.00 81.94 89 LYS A O 1
ATOM 740 N N . ILE A 1 90 ? -7.383 2.409 -13.460 1.00 83.31 90 ILE A N 1
ATOM 741 C CA . ILE A 1 90 ? -7.635 1.851 -12.128 1.00 83.31 90 ILE A CA 1
ATOM 742 C C . ILE A 1 90 ? -6.588 2.353 -11.135 1.00 83.31 90 ILE A C 1
ATOM 744 O O . ILE A 1 90 ? -6.936 2.786 -10.047 1.00 83.31 90 ILE A O 1
ATOM 748 N N . LYS A 1 91 ? -5.309 2.328 -11.509 1.00 84.38 91 LYS A N 1
ATOM 749 C CA . LYS A 1 91 ? -4.171 2.686 -10.660 1.00 84.38 91 LYS A CA 1
ATOM 750 C C . LYS A 1 91 ? -4.311 4.105 -10.103 1.00 84.38 91 LYS A C 1
ATOM 752 O O . LYS A 1 91 ? -4.056 4.304 -8.918 1.00 84.38 91 LYS A O 1
ATOM 757 N N . PHE A 1 92 ? -4.737 5.066 -10.927 1.00 84.62 92 PHE A N 1
ATOM 758 C CA . PHE A 1 92 ? -4.929 6.457 -10.507 1.00 84.62 92 PHE A CA 1
ATOM 759 C C . PHE A 1 92 ? -6.102 6.604 -9.534 1.00 84.62 92 PHE A C 1
ATOM 761 O O . PHE A 1 92 ? -5.898 7.012 -8.390 1.00 84.62 92 PHE A O 1
ATOM 768 N N . ASP A 1 93 ? -7.304 6.201 -9.944 1.00 88.25 93 ASP A N 1
ATOM 769 C CA . ASP A 1 93 ? -8.514 6.361 -9.128 1.00 88.25 93 ASP A CA 1
ATOM 770 C C . ASP A 1 93 ? -8.423 5.566 -7.819 1.00 88.25 93 ASP A C 1
ATOM 772 O O . ASP A 1 93 ? -8.781 6.050 -6.742 1.00 88.25 93 ASP A O 1
ATOM 776 N N . PHE A 1 94 ? -7.864 4.357 -7.890 1.00 89.06 94 PHE A N 1
ATOM 777 C CA . PHE A 1 94 ? -7.663 3.497 -6.734 1.00 89.06 94 PHE A CA 1
ATOM 778 C C . PHE A 1 94 ? -6.680 4.112 -5.736 1.00 89.06 94 PHE A C 1
ATOM 780 O O . PHE A 1 94 ? -6.987 4.162 -4.545 1.00 89.06 94 PHE A O 1
ATOM 787 N N . PHE A 1 95 ? -5.543 4.648 -6.193 1.00 90.00 95 PHE A N 1
ATOM 788 C CA . PHE A 1 95 ? -4.591 5.319 -5.306 1.00 90.00 95 PHE A CA 1
ATOM 789 C C . PHE A 1 95 ? -5.231 6.497 -4.559 1.00 90.00 95 PHE A C 1
ATOM 791 O O . PHE A 1 95 ? -5.097 6.593 -3.338 1.00 90.00 95 PHE A O 1
ATOM 798 N N . PHE A 1 96 ? -5.978 7.358 -5.259 1.00 90.50 96 PHE A N 1
ATOM 799 C CA . PHE A 1 96 ? -6.660 8.487 -4.622 1.00 90.50 96 PHE A CA 1
ATOM 800 C C . PHE A 1 96 ? -7.740 8.034 -3.639 1.00 90.50 96 PHE A C 1
ATOM 802 O O . PHE A 1 96 ? -7.821 8.580 -2.539 1.00 90.50 96 PHE A O 1
ATOM 809 N N . SER A 1 97 ? -8.516 7.003 -3.983 1.00 91.94 97 SER A N 1
ATOM 810 C CA . SER A 1 97 ? -9.513 6.432 -3.071 1.00 91.94 97 SER A CA 1
ATOM 811 C C . SER A 1 97 ? -8.876 5.921 -1.770 1.00 91.94 97 SER A C 1
ATOM 813 O O . SER A 1 97 ? -9.350 6.247 -0.682 1.00 91.94 97 SER A O 1
ATOM 815 N N . MET A 1 98 ? -7.739 5.224 -1.862 1.00 93.56 98 MET A N 1
ATOM 816 C CA . MET A 1 98 ? -6.992 4.723 -0.704 1.00 93.56 98 MET A CA 1
ATOM 817 C C . MET A 1 98 ? -6.329 5.846 0.094 1.00 93.56 98 MET A C 1
ATOM 819 O O . MET A 1 98 ? -6.287 5.786 1.320 1.00 93.56 98 MET A O 1
ATOM 823 N N . GLN A 1 99 ? -5.863 6.908 -0.565 1.00 93.81 99 GLN A N 1
ATOM 824 C CA . GLN A 1 99 ? -5.339 8.094 0.110 1.00 93.81 99 GLN A CA 1
ATOM 825 C C . GLN A 1 99 ? -6.426 8.818 0.913 1.00 93.81 99 GLN A C 1
ATOM 827 O O . GLN A 1 99 ? -6.194 9.181 2.066 1.00 93.81 99 GLN A O 1
ATOM 832 N N . ILE A 1 100 ? -7.618 8.987 0.340 1.00 93.19 100 ILE A N 1
ATOM 833 C CA . ILE A 1 100 ? -8.766 9.583 1.029 1.00 93.19 100 ILE A CA 1
ATOM 834 C C . ILE A 1 100 ? -9.191 8.699 2.210 1.00 93.19 100 ILE A C 1
ATOM 836 O O . ILE A 1 100 ? -9.335 9.197 3.327 1.00 93.19 100 ILE A O 1
ATOM 840 N N . ALA A 1 101 ? -9.317 7.385 2.000 1.00 92.44 101 ALA A N 1
ATOM 841 C CA . ALA A 1 101 ? -9.645 6.434 3.060 1.00 92.44 101 ALA A CA 1
ATOM 842 C C . ALA A 1 101 ? -8.617 6.464 4.205 1.00 92.44 101 ALA A C 1
ATOM 844 O O . ALA A 1 101 ? -9.001 6.508 5.374 1.00 92.44 101 ALA A O 1
ATOM 845 N N . ALA A 1 102 ? -7.318 6.514 3.891 1.00 92.75 102 ALA A N 1
ATOM 846 C CA . ALA A 1 102 ? -6.253 6.620 4.886 1.00 92.75 102 ALA A CA 1
ATOM 847 C C . ALA A 1 102 ? -6.384 7.894 5.725 1.00 92.75 102 ALA A C 1
ATOM 849 O O . ALA A 1 102 ? -6.287 7.834 6.948 1.00 92.75 102 ALA A O 1
ATOM 850 N N . ILE A 1 103 ? -6.654 9.040 5.090 1.00 92.94 103 ILE A N 1
ATOM 851 C CA . ILE A 1 103 ? -6.861 10.313 5.791 1.00 92.94 103 ILE A CA 1
ATOM 852 C C . ILE A 1 103 ? -8.012 10.187 6.797 1.00 92.94 103 ILE A C 1
ATOM 854 O O . ILE A 1 103 ? -7.834 10.531 7.967 1.00 92.94 103 ILE A O 1
ATOM 858 N N . PHE A 1 104 ? -9.159 9.638 6.385 1.00 90.56 104 PHE A N 1
ATOM 859 C CA . PHE A 1 104 ? -10.284 9.403 7.296 1.00 90.56 104 PHE A CA 1
ATOM 860 C C . PHE A 1 104 ? -9.913 8.463 8.448 1.00 90.56 104 PHE A C 1
ATOM 862 O O . PHE A 1 104 ? -10.213 8.762 9.604 1.00 90.56 104 PHE A O 1
ATOM 869 N N . LEU A 1 105 ? -9.198 7.371 8.171 1.00 89.88 105 LEU A N 1
ATOM 870 C CA . LEU A 1 105 ? -8.749 6.443 9.209 1.00 89.88 105 LEU A CA 1
ATOM 871 C C . LEU A 1 105 ? -7.786 7.114 10.197 1.00 89.88 105 LEU A C 1
ATOM 873 O O . LEU A 1 105 ? -7.946 6.942 11.404 1.00 89.88 105 LEU A O 1
ATOM 877 N N . TYR A 1 106 ? -6.844 7.938 9.734 1.00 89.50 106 TYR A N 1
ATOM 878 C CA . TYR A 1 106 ? -5.968 8.711 10.618 1.00 89.50 106 TYR A CA 1
ATOM 879 C C . TYR A 1 106 ? -6.742 9.710 11.481 1.00 89.50 106 TYR A C 1
ATOM 881 O O . TYR A 1 106 ? -6.439 9.849 12.667 1.00 89.50 106 TYR A O 1
ATOM 889 N N . PHE A 1 107 ? -7.788 10.344 10.946 1.00 86.62 107 PHE A N 1
ATOM 890 C CA . PHE A 1 107 ? -8.696 11.159 11.756 1.00 86.62 107 PHE A CA 1
ATOM 891 C C . PHE A 1 107 ? -9.459 10.335 12.799 1.00 86.62 107 PHE A C 1
ATOM 893 O O . PHE A 1 107 ? -9.736 10.843 13.882 1.00 86.62 107 PHE A O 1
ATOM 900 N N . CYS A 1 108 ? -9.757 9.063 12.528 1.00 84.50 108 CYS A N 1
ATOM 901 C CA . CYS A 1 108 ? -10.372 8.148 13.492 1.00 84.50 108 CYS A CA 1
ATOM 902 C C . CYS A 1 108 ? -9.383 7.564 14.516 1.00 84.50 108 CYS A C 1
ATOM 904 O O . CYS A 1 108 ? -9.814 6.978 15.510 1.00 84.50 108 CYS A O 1
ATOM 906 N N . PHE A 1 109 ? -8.072 7.747 14.344 1.00 85.06 109 PHE A N 1
ATOM 907 C CA . PHE A 1 109 ? -7.048 7.243 15.267 1.00 85.06 109 PHE A CA 1
ATOM 908 C C . PHE A 1 109 ? -7.280 7.630 16.748 1.00 85.06 109 PHE A C 1
ATOM 910 O O . PHE A 1 109 ? -7.191 6.746 17.606 1.00 85.06 109 PHE A O 1
ATOM 917 N N . PRO A 1 110 ? -7.668 8.882 17.091 1.00 81.81 110 PRO A N 1
ATOM 918 C CA . PRO A 1 110 ? -7.934 9.292 18.472 1.00 81.81 110 PRO A CA 1
ATOM 919 C C . PRO A 1 110 ? -9.186 8.640 19.095 1.00 81.81 110 PRO A C 1
ATOM 921 O O . PRO A 1 110 ? -9.384 8.726 20.307 1.00 81.81 110 PRO A O 1
ATOM 924 N N . ILE A 1 111 ? -10.050 8.003 18.290 1.00 82.62 111 ILE A N 1
ATOM 925 C CA . ILE A 1 111 ? -11.223 7.255 18.776 1.00 82.62 111 ILE A CA 1
ATOM 926 C C . ILE A 1 111 ? -10.771 5.943 19.425 1.00 82.62 111 ILE A C 1
ATOM 928 O O . ILE A 1 111 ? -11.287 5.547 20.473 1.00 82.62 111 ILE A O 1
ATOM 932 N N . TYR A 1 112 ? -9.789 5.279 18.813 1.00 79.88 112 TYR A N 1
ATOM 933 C CA . TYR A 1 112 ? -9.285 3.976 19.243 1.00 79.88 112 TYR A CA 1
ATOM 934 C C . TYR A 1 112 ? -8.091 4.086 20.196 1.00 79.88 112 TYR A C 1
ATOM 936 O O . TYR A 1 112 ? -7.956 3.240 21.080 1.00 79.88 112 TYR A O 1
ATOM 944 N N . TYR A 1 113 ? -7.280 5.143 20.083 1.00 80.56 113 TYR A N 1
ATOM 945 C CA . TYR A 1 113 ? -6.109 5.394 20.925 1.00 80.56 113 TYR A CA 1
ATOM 946 C C . TYR A 1 113 ? -6.206 6.750 21.622 1.00 80.56 113 TYR A C 1
ATOM 948 O O . TYR A 1 113 ? -6.483 7.773 21.003 1.00 80.56 113 TYR A O 1
ATOM 956 N N . ARG A 1 114 ? -5.950 6.785 22.933 1.00 75.12 114 ARG A N 1
ATOM 957 C CA . ARG A 1 114 ? -6.056 8.022 23.714 1.00 75.12 114 ARG A CA 1
ATOM 958 C C . ARG A 1 114 ? -4.873 8.954 23.423 1.00 75.12 114 ARG A C 1
ATOM 960 O O . ARG A 1 114 ? -3.745 8.657 23.798 1.00 75.12 114 ARG A O 1
ATOM 967 N N . ILE A 1 115 ? -5.149 10.117 22.831 1.00 79.25 115 ILE A N 1
ATOM 968 C CA . ILE A 1 115 ? -4.162 11.183 22.581 1.00 79.25 115 ILE A CA 1
ATOM 969 C C . ILE A 1 115 ? -4.384 12.336 23.571 1.00 79.25 115 ILE A C 1
ATOM 971 O O . ILE A 1 115 ? -5.524 12.693 23.868 1.00 79.25 115 ILE A O 1
ATOM 975 N N . ARG A 1 116 ? -3.302 12.949 24.072 1.00 70.25 116 ARG A N 1
ATOM 976 C CA . ARG A 1 116 ? -3.337 13.988 25.123 1.00 70.25 116 ARG A CA 1
ATOM 977 C C . ARG A 1 116 ? -4.164 15.233 24.744 1.00 70.25 116 ARG A C 1
ATOM 979 O O . ARG A 1 116 ? -4.799 15.802 25.621 1.00 70.25 116 ARG A O 1
ATOM 986 N N . GLY A 1 117 ? -4.195 15.618 23.461 1.00 72.81 117 GLY A N 1
ATOM 987 C CA . GLY A 1 117 ? -4.940 16.789 22.960 1.00 72.81 117 GLY A CA 1
ATOM 988 C C . GLY A 1 117 ? -6.353 16.511 22.420 1.00 72.81 117 GLY A C 1
ATOM 989 O O . GLY A 1 117 ? -7.174 17.417 22.368 1.00 72.81 117 GLY A O 1
ATOM 990 N N . LEU A 1 118 ? -6.666 15.262 22.056 1.00 74.31 118 LEU A N 1
ATOM 991 C CA . LEU A 1 118 ? -7.945 14.853 21.437 1.00 74.31 118 LEU A CA 1
ATOM 992 C C . LEU A 1 118 ? -8.690 13.811 22.290 1.00 74.31 118 LEU A C 1
ATOM 994 O O . LEU A 1 118 ? -9.514 13.044 21.799 1.00 74.31 118 LEU A O 1
ATOM 998 N N . GLY A 1 119 ? -8.413 13.780 23.597 1.00 63.28 119 GLY A N 1
ATOM 999 C CA . GLY A 1 119 ? -8.934 12.767 24.519 1.00 63.28 119 GLY A CA 1
ATOM 1000 C C . GLY A 1 119 ? -10.463 12.707 24.621 1.00 63.28 119 GLY A C 1
ATOM 1001 O O . GLY A 1 119 ? -10.989 11.698 25.080 1.00 63.28 119 GLY A O 1
ATOM 1002 N N . PHE A 1 120 ? -11.184 13.736 24.161 1.00 76.88 120 PHE A N 1
ATOM 1003 C CA . PHE A 1 120 ? -12.650 13.746 24.124 1.00 76.88 120 PHE A CA 1
ATOM 1004 C C . PHE A 1 120 ? -13.244 12.748 23.115 1.00 76.88 120 PHE A C 1
ATOM 1006 O O . PHE A 1 120 ? -14.386 12.321 23.302 1.00 76.88 120 PHE A O 1
ATOM 1013 N N . MET A 1 121 ? -12.484 12.370 22.076 1.00 74.88 121 MET A N 1
ATOM 1014 C CA . MET A 1 121 ? -12.896 11.411 21.041 1.00 74.88 121 MET A CA 1
ATOM 1015 C C . MET A 1 121 ? -12.791 9.953 21.495 1.00 74.88 121 MET A C 1
ATOM 1017 O O . MET A 1 121 ? -13.451 9.086 20.922 1.00 74.88 121 MET A O 1
ATOM 1021 N N . TYR A 1 122 ? -12.007 9.673 22.539 1.00 76.0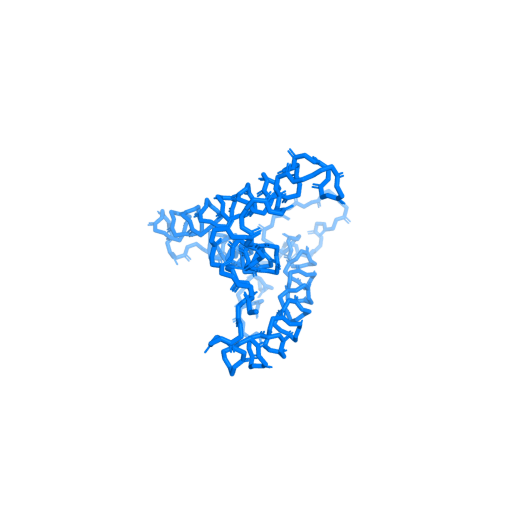0 122 TYR A N 1
ATOM 1022 C CA . TYR A 1 122 ? -11.858 8.334 23.103 1.00 76.00 122 TYR A CA 1
ATOM 1023 C C . TYR A 1 122 ? -13.107 7.966 23.919 1.00 76.00 122 TYR A C 1
ATOM 1025 O O . TYR A 1 122 ? -13.143 8.093 25.144 1.00 76.00 122 TYR A O 1
ATOM 1033 N N . ARG A 1 123 ? -14.176 7.558 23.225 1.00 76.00 123 ARG A N 1
ATOM 1034 C CA . ARG A 1 123 ? -15.446 7.137 23.831 1.00 76.00 123 ARG A CA 1
ATOM 1035 C C . ARG A 1 123 ? -15.879 5.766 23.304 1.00 76.00 123 ARG A C 1
ATOM 1037 O O . ARG A 1 123 ? -15.903 5.571 22.088 1.00 76.00 123 ARG A O 1
ATOM 1044 N N . PRO A 1 124 ? -16.342 4.852 24.178 1.00 72.44 124 PRO A N 1
ATOM 1045 C CA . PRO A 1 124 ? -16.768 3.509 23.772 1.00 72.44 124 PRO A CA 1
ATOM 1046 C C . PRO A 1 124 ? -17.978 3.518 22.821 1.00 72.44 124 PRO A C 1
ATOM 1048 O O . PRO A 1 124 ? -18.151 2.596 22.030 1.00 72.44 124 PRO A O 1
ATOM 1051 N N . VAL A 1 125 ? -18.800 4.574 22.855 1.00 74.62 125 VAL A N 1
ATOM 1052 C CA . VAL A 1 125 ? -19.928 4.758 21.924 1.00 74.62 125 VAL A CA 1
ATOM 1053 C C . VAL A 1 125 ? -19.432 5.005 20.495 1.00 74.62 125 VAL A C 1
ATOM 1055 O O . VAL A 1 125 ? -19.951 4.401 19.559 1.00 74.62 125 VAL A O 1
ATOM 1058 N N . LEU A 1 126 ? -18.401 5.842 20.326 1.00 71.38 126 LEU A N 1
ATOM 1059 C CA . LEU A 1 126 ? -17.830 6.179 19.017 1.00 71.38 126 LEU A CA 1
ATOM 1060 C C . LEU A 1 126 ? -17.058 4.998 18.418 1.00 71.38 126 LEU A C 1
ATOM 1062 O O . LEU A 1 126 ? -17.167 4.741 17.224 1.00 71.38 126 LEU A O 1
ATOM 1066 N N . GLN A 1 127 ? -16.365 4.218 19.253 1.00 71.38 127 GLN A N 1
ATOM 1067 C CA . GLN A 1 127 ? -15.628 3.020 18.827 1.00 71.38 127 GLN A CA 1
ATOM 1068 C C . GLN A 1 127 ? -16.525 1.951 18.184 1.00 71.38 127 GLN A C 1
ATOM 1070 O O . GLN A 1 127 ? -16.080 1.244 17.286 1.00 71.38 127 GLN A O 1
ATOM 1075 N N . LYS A 1 128 ? -17.789 1.830 18.617 1.00 66.75 128 LYS A N 1
ATOM 1076 C CA . LYS A 1 128 ? -18.749 0.882 18.025 1.00 66.75 128 LYS A CA 1
ATOM 1077 C C . LYS A 1 128 ? -19.329 1.359 16.692 1.00 66.75 128 LYS A C 1
ATOM 1079 O O . LYS A 1 128 ? -19.672 0.519 15.870 1.00 66.75 128 LYS A O 1
ATOM 1084 N N . HIS A 1 129 ? -19.448 2.672 16.488 1.00 68.38 129 HIS A N 1
ATOM 1085 C CA . HIS A 1 129 ? -20.099 3.261 15.308 1.00 68.38 129 HIS A CA 1
ATOM 1086 C C . HIS A 1 129 ? -19.123 3.633 14.190 1.00 68.38 129 HIS A C 1
ATOM 1088 O O . HIS A 1 129 ? -19.518 3.670 13.033 1.00 68.38 129 HIS A O 1
ATOM 1094 N N . ALA A 1 130 ? -17.842 3.836 14.506 1.00 63.50 130 ALA A N 1
ATOM 1095 C CA . ALA A 1 130 ? -16.809 4.181 13.528 1.00 63.50 130 ALA A CA 1
ATOM 1096 C C . ALA A 1 130 ? -16.532 3.084 12.476 1.00 63.50 130 ALA A C 1
ATOM 1098 O O . ALA A 1 130 ? -15.775 3.324 11.546 1.00 63.50 130 ALA A O 1
ATOM 1099 N N . TYR A 1 131 ? -17.129 1.896 12.622 1.00 54.09 131 TYR A N 1
ATOM 1100 C CA . TYR A 1 131 ? -17.050 0.784 11.667 1.00 54.09 131 TYR A CA 1
ATOM 1101 C C . TYR A 1 131 ? -18.316 0.622 10.795 1.00 54.09 131 TYR A C 1
ATOM 1103 O O . TYR A 1 131 ? -18.341 -0.272 9.955 1.00 54.09 131 TYR A O 1
ATOM 1111 N N . TYR A 1 132 ? -19.375 1.412 11.035 1.00 46.62 132 TYR A N 1
ATOM 1112 C CA . TYR A 1 132 ? -20.662 1.346 10.312 1.00 46.62 132 TYR A CA 1
ATOM 1113 C C . TYR A 1 132 ? -20.827 2.424 9.225 1.00 46.62 132 TYR A C 1
ATOM 1115 O O . TYR A 1 132 ? -21.857 2.441 8.552 1.00 46.62 132 TYR A O 1
ATOM 1123 N N . LEU A 1 133 ? -19.849 3.321 9.085 1.00 41.38 133 LEU A N 1
ATOM 1124 C CA . LEU A 1 133 ? -19.715 4.246 7.954 1.00 41.38 133 LEU A CA 1
ATOM 1125 C C . LEU A 1 133 ? -18.922 3.566 6.837 1.00 41.38 133 LEU A C 1
ATOM 1127 O O . LEU A 1 133 ? -19.306 3.762 5.666 1.00 41.38 133 LEU A O 1
#

Foldseek 3Di:
DQDPVNQVVVCCDVVNVRNPLVVVLVVLLVLLVVLQVQLVVLCVVPVPDLLSPLSSVLSNLVSQLSCLSNVSNDGDDPVCVVVVVVCVVCSVVSNVVSVVVNVVSVVCVCCNDPDPVSNVNVDPVNSVCVVVD

pLDDT: mean 85.75, std 9.61, range [41.38, 97.38]

Radius of gyration: 19.38 Å; chains: 1; bounding box: 43×30×55 Å